Protein AF-A0A3S0GBV1-F1 (afdb_monomer_lite)

Foldseek 3Di:
DLQVVLVHDDDDDDDDDPPDPQNVCLVVLHQGDDDDPQVVNPPQPVVCPPHPPPDPVSDDPVVVVSVVVSVVSVVVCVVPDDPVVNVVSSVPRRD

Sequence (95 aa):
GVAEANGHALRTVRPLMMNSDHGNFAMAGIPAFRLVAGYDDPAANLRFVLTEADTRDKVARAELREAALLAAAVVEAAAQAPDEAVQSWRASRIA

Structure (mmCIF, N/CA/C/O backbone):
data_AF-A0A3S0GBV1-F1
#
_entry.id   AF-A0A3S0GBV1-F1
#
loop_
_atom_site.group_PDB
_atom_site.id
_atom_site.type_symbol
_atom_site.label_atom_id
_atom_site.label_alt_id
_atom_site.label_comp_id
_atom_site.label_asym_id
_atom_site.label_entity_id
_atom_site.label_seq_id
_atom_site.pdbx_PDB_ins_code
_atom_site.Cartn_x
_atom_site.Cartn_y
_atom_site.Cartn_z
_atom_site.occupancy
_atom_site.B_iso_or_equiv
_atom_site.auth_seq_id
_atom_site.auth_comp_id
_atom_site.auth_asym_id
_atom_site.auth_atom_id
_atom_site.pdbx_PDB_model_num
ATOM 1 N N . GLY A 1 1 ? -7.191 -10.944 9.356 1.00 87.81 1 GLY A N 1
ATOM 2 C CA . GLY A 1 1 ? -7.358 -9.480 9.350 1.00 87.81 1 GLY A CA 1
ATOM 3 C C . GLY A 1 1 ? -8.044 -9.058 8.066 1.00 87.81 1 GLY A C 1
ATOM 4 O O . GLY A 1 1 ? -8.518 -9.915 7.327 1.00 87.81 1 GLY A O 1
ATOM 5 N N . VAL A 1 2 ? -8.154 -7.750 7.818 1.00 94.62 2 VAL A N 1
ATOM 6 C CA . VAL A 1 2 ? -8.869 -7.225 6.63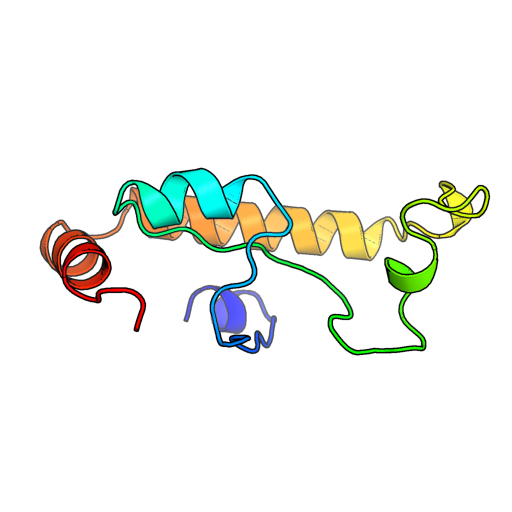8 1.00 94.62 2 VAL A CA 1
ATOM 7 C C . VAL A 1 2 ? -8.258 -7.749 5.339 1.00 94.62 2 VAL A C 1
ATOM 9 O O . VAL A 1 2 ? -8.989 -8.128 4.432 1.00 94.62 2 VAL A O 1
ATOM 12 N N . ALA A 1 3 ? -6.930 -7.840 5.265 1.00 94.94 3 ALA A N 1
ATOM 13 C CA . ALA A 1 3 ? -6.246 -8.335 4.078 1.00 94.94 3 ALA A CA 1
ATOM 14 C C . ALA A 1 3 ? -6.570 -9.804 3.773 1.00 94.94 3 ALA A C 1
ATOM 16 O O . ALA A 1 3 ? -6.963 -10.112 2.652 1.00 94.94 3 ALA A O 1
ATOM 17 N N . GLU A 1 4 ? -6.491 -10.694 4.767 1.00 96.19 4 GLU A N 1
ATOM 18 C CA . GLU A 1 4 ? -6.760 -12.122 4.569 1.00 96.19 4 GLU A CA 1
ATOM 19 C C . GLU A 1 4 ? -8.223 -12.376 4.189 1.00 96.19 4 GLU A C 1
ATOM 21 O O . GLU A 1 4 ? -8.500 -13.220 3.341 1.00 96.19 4 GLU A O 1
ATOM 26 N N . ALA A 1 5 ? -9.157 -11.601 4.755 1.00 96.62 5 ALA A N 1
ATOM 27 C CA . ALA A 1 5 ? -10.571 -11.651 4.378 1.00 96.62 5 ALA A CA 1
ATOM 28 C C . ALA A 1 5 ? -10.819 -11.212 2.922 1.00 96.62 5 ALA A C 1
ATOM 30 O O . ALA A 1 5 ? -11.815 -11.607 2.325 1.00 96.62 5 ALA A O 1
ATOM 31 N N . ASN A 1 6 ? -9.898 -10.433 2.348 1.00 96.00 6 ASN A N 1
ATOM 32 C CA . ASN A 1 6 ? -9.906 -10.002 0.952 1.00 96.00 6 ASN A CA 1
ATOM 33 C C . ASN A 1 6 ? -8.908 -10.802 0.090 1.00 96.00 6 ASN A C 1
ATOM 35 O O . ASN A 1 6 ? -8.525 -10.352 -0.982 1.00 96.00 6 ASN A O 1
ATOM 39 N N . GLY A 1 7 ? -8.463 -11.982 0.542 1.00 95.62 7 GLY A N 1
ATOM 40 C CA . GLY A 1 7 ? -7.621 -12.883 -0.254 1.00 95.62 7 GLY A CA 1
ATOM 41 C C . GLY A 1 7 ? -6.155 -12.460 -0.388 1.00 95.62 7 GLY A C 1
ATOM 42 O O . GLY A 1 7 ? -5.430 -13.022 -1.207 1.00 95.62 7 GLY A O 1
ATOM 43 N N . HIS A 1 8 ? -5.695 -11.503 0.420 1.00 95.12 8 HIS A N 1
ATOM 44 C CA . HIS A 1 8 ? -4.324 -11.006 0.383 1.00 95.12 8 HIS A CA 1
ATOM 45 C C . HIS A 1 8 ? -3.527 -11.427 1.618 1.00 95.12 8 HIS A C 1
ATOM 47 O O . HIS A 1 8 ? -3.938 -11.204 2.756 1.00 95.12 8 HIS A O 1
ATOM 53 N N . ALA A 1 9 ? -2.331 -11.967 1.389 1.00 93.06 9 ALA A N 1
ATOM 54 C CA . ALA A 1 9 ? -1.327 -12.148 2.430 1.00 93.06 9 ALA A CA 1
ATOM 55 C C . ALA A 1 9 ? -0.413 -10.915 2.472 1.00 93.06 9 ALA A C 1
ATOM 57 O O . ALA A 1 9 ? 0.251 -10.600 1.484 1.00 93.06 9 ALA A O 1
ATOM 58 N N . LEU A 1 10 ? -0.370 -10.221 3.611 1.00 92.75 10 LEU A N 1
ATOM 59 C CA . LEU A 1 10 ? 0.521 -9.079 3.821 1.00 92.75 10 LEU A CA 1
ATOM 60 C C . LEU A 1 10 ? 1.639 -9.432 4.801 1.00 92.75 10 LEU A C 1
ATOM 62 O O . LEU A 1 10 ? 1.421 -10.100 5.810 1.00 92.75 10 LEU A O 1
ATOM 66 N N . ARG A 1 11 ? 2.840 -8.922 4.520 1.00 93.06 11 ARG A N 1
ATOM 67 C CA . ARG A 1 11 ? 3.986 -8.957 5.431 1.00 93.06 11 ARG A CA 1
ATOM 68 C C . ARG A 1 11 ? 4.244 -7.554 5.963 1.00 93.06 11 ARG A C 1
ATOM 70 O O . ARG A 1 11 ? 4.370 -6.611 5.187 1.00 93.06 11 ARG A O 1
ATOM 77 N N . THR A 1 12 ? 4.407 -7.432 7.275 1.00 91.38 12 THR A N 1
ATOM 78 C CA . THR A 1 12 ? 4.877 -6.189 7.893 1.00 91.38 12 THR A CA 1
ATOM 79 C C . THR A 1 12 ? 6.391 -6.076 7.747 1.00 91.38 12 THR A C 1
ATOM 81 O O . THR A 1 12 ? 7.125 -6.976 8.154 1.00 91.38 12 THR A O 1
ATOM 84 N N . VAL A 1 13 ? 6.860 -4.958 7.197 1.00 91.88 13 VAL A N 1
ATOM 85 C CA . VAL A 1 13 ? 8.287 -4.630 7.090 1.00 91.88 13 VAL A CA 1
ATOM 86 C C . VAL A 1 13 ? 8.672 -3.688 8.231 1.00 91.88 13 VAL A C 1
ATOM 88 O O . VAL A 1 13 ? 7.947 -2.736 8.519 1.00 91.88 13 VAL A O 1
ATOM 91 N N . ARG A 1 14 ? 9.793 -3.981 8.899 1.00 89.56 14 ARG A N 1
ATOM 92 C CA . ARG A 1 14 ? 10.375 -3.178 9.986 1.00 89.56 14 ARG A CA 1
ATOM 93 C C . ARG A 1 14 ? 11.899 -3.052 9.801 1.00 89.56 14 ARG A C 1
ATOM 95 O O . ARG A 1 14 ? 12.481 -3.984 9.243 1.00 89.56 14 ARG A O 1
ATOM 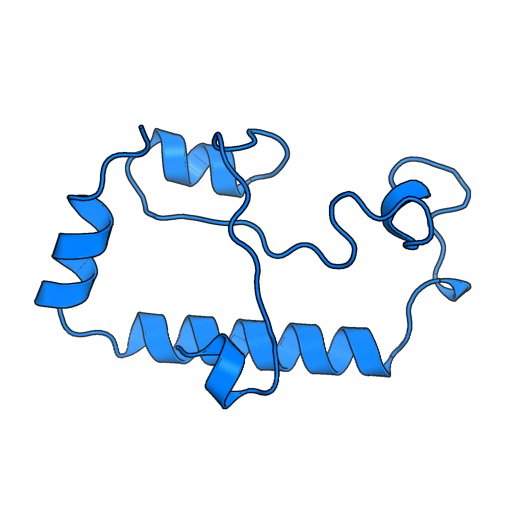102 N N . PRO A 1 15 ? 12.549 -1.975 10.294 1.00 89.69 15 PRO A N 1
ATOM 103 C CA . PRO A 1 15 ? 11.956 -0.813 10.976 1.00 89.69 15 PRO A CA 1
ATOM 104 C C . PRO A 1 15 ? 11.094 0.046 10.033 1.00 89.69 15 PRO A C 1
ATOM 106 O O . PRO A 1 15 ? 10.994 -0.249 8.842 1.00 89.69 15 PRO A O 1
ATOM 109 N N . LEU A 1 16 ? 10.424 1.076 10.565 1.00 87.56 16 LEU A N 1
ATOM 110 C CA . LEU A 1 16 ? 9.645 2.013 9.747 1.00 87.56 16 LEU A CA 1
ATOM 111 C C . LEU A 1 16 ? 10.532 2.640 8.659 1.00 87.56 16 LEU A C 1
ATOM 113 O O . LEU A 1 16 ? 11.564 3.240 8.956 1.00 87.56 16 LEU A O 1
ATOM 117 N N . MET A 1 17 ? 10.093 2.547 7.404 1.00 91.31 17 MET A N 1
ATOM 118 C CA . MET A 1 17 ? 10.812 3.097 6.256 1.00 91.31 17 MET A CA 1
ATOM 119 C C . MET A 1 17 ? 10.273 4.483 5.896 1.00 91.31 17 MET A C 1
ATOM 121 O O . MET A 1 17 ? 9.141 4.628 5.448 1.00 91.31 17 MET A O 1
ATOM 125 N N . MET A 1 18 ? 11.107 5.514 6.021 1.00 92.81 18 MET A N 1
ATOM 126 C CA . MET A 1 18 ? 10.738 6.914 5.760 1.00 92.81 18 MET A CA 1
ATOM 127 C C . MET A 1 18 ? 10.864 7.290 4.273 1.00 92.81 18 MET A C 1
ATOM 129 O O . MET A 1 18 ? 11.537 8.251 3.917 1.00 92.81 18 MET A O 1
ATOM 133 N N . ASN A 1 19 ? 10.258 6.497 3.386 1.00 90.81 19 ASN A N 1
ATOM 134 C CA . ASN A 1 19 ? 10.441 6.594 1.928 1.00 90.81 19 ASN A CA 1
ATOM 135 C C . ASN A 1 19 ? 9.147 6.888 1.143 1.00 90.81 19 ASN A C 1
ATOM 137 O O . ASN A 1 19 ? 9.052 6.577 -0.044 1.00 90.81 19 ASN A O 1
ATOM 141 N N . SER A 1 20 ? 8.127 7.421 1.818 1.00 94.69 20 SER A N 1
ATOM 142 C CA . SER A 1 20 ? 6.854 7.876 1.244 1.00 94.69 20 SER A CA 1
ATOM 143 C C . SER A 1 20 ? 6.088 8.692 2.298 1.00 94.69 20 SER A C 1
ATOM 145 O O . SER A 1 20 ? 6.457 8.675 3.473 1.00 94.69 20 SER A O 1
ATOM 147 N N . ASP A 1 21 ? 4.993 9.343 1.914 1.00 96.12 21 ASP A N 1
ATOM 148 C CA . ASP A 1 21 ? 4.253 10.308 2.740 1.00 96.12 21 ASP A CA 1
ATOM 149 C C . ASP A 1 21 ? 3.758 9.758 4.082 1.00 96.12 21 ASP A C 1
ATOM 151 O O . ASP A 1 21 ? 3.675 10.507 5.056 1.00 96.12 21 ASP A O 1
ATOM 155 N N . HIS A 1 22 ? 3.494 8.448 4.175 1.00 95.38 22 HIS A N 1
ATOM 156 C CA . HIS A 1 22 ? 3.116 7.782 5.431 1.00 95.38 22 HIS A CA 1
ATOM 157 C C . HIS A 1 22 ? 4.091 8.061 6.588 1.00 95.38 22 HIS A C 1
ATOM 159 O O . HIS A 1 22 ? 3.673 8.096 7.745 1.00 95.38 22 HIS A O 1
ATOM 165 N N . GLY A 1 23 ? 5.369 8.307 6.284 1.00 93.94 23 GLY A N 1
ATOM 166 C CA . GLY A 1 23 ? 6.377 8.639 7.281 1.00 93.94 23 GLY A CA 1
ATOM 167 C C . GLY A 1 23 ? 6.053 9.923 8.049 1.00 93.94 23 GLY A C 1
ATOM 168 O O . GLY A 1 23 ? 6.210 9.963 9.267 1.00 93.94 23 GLY A O 1
ATOM 169 N N . ASN A 1 24 ? 5.525 10.948 7.373 1.00 94.31 24 ASN A N 1
ATOM 170 C CA . ASN A 1 24 ? 5.165 12.217 8.015 1.00 94.31 24 ASN A CA 1
ATOM 171 C C . ASN A 1 24 ? 4.049 12.024 9.054 1.00 94.31 24 ASN A C 1
ATOM 173 O O . ASN A 1 24 ? 4.104 12.588 10.146 1.00 94.31 24 ASN A O 1
ATOM 177 N N . PHE A 1 25 ? 3.063 11.179 8.740 1.00 93.19 25 PHE A N 1
ATOM 178 C CA . PHE A 1 25 ? 1.982 10.826 9.663 1.00 93.19 25 PHE A CA 1
ATOM 179 C C . PHE A 1 25 ? 2.508 10.024 10.855 1.00 93.19 25 PHE A C 1
ATOM 181 O O . PHE A 1 25 ? 2.219 10.361 12.003 1.00 93.19 25 PHE A O 1
ATOM 188 N N . ALA A 1 26 ? 3.338 9.017 10.583 1.00 90.69 26 ALA A N 1
ATOM 189 C CA . ALA A 1 26 ? 3.963 8.193 11.607 1.00 90.69 26 ALA A CA 1
ATOM 190 C C . ALA A 1 26 ? 4.787 9.032 12.602 1.00 90.69 26 ALA A C 1
ATOM 192 O O . ALA A 1 26 ? 4.633 8.880 13.814 1.00 90.69 26 ALA A O 1
ATOM 193 N N . MET A 1 27 ? 5.591 9.980 12.107 1.00 89.44 27 MET A N 1
ATOM 194 C CA . MET A 1 27 ? 6.346 10.927 12.938 1.00 89.44 27 MET A CA 1
ATOM 195 C C . MET A 1 27 ? 5.451 11.818 13.808 1.00 89.44 27 MET A C 1
ATOM 197 O O . MET A 1 27 ? 5.826 12.157 14.928 1.00 89.44 27 MET A O 1
ATOM 201 N N . ALA A 1 28 ? 4.265 12.181 13.319 1.00 90.69 28 ALA A N 1
ATOM 202 C CA . ALA A 1 28 ? 3.280 12.961 14.065 1.00 90.69 28 ALA A CA 1
ATOM 203 C C . ALA A 1 28 ? 2.477 12.124 15.086 1.00 90.69 28 ALA A C 1
ATOM 205 O O . ALA A 1 28 ? 1.533 12.632 15.692 1.00 90.69 28 ALA A O 1
ATOM 206 N N . GLY A 1 29 ? 2.812 10.842 15.278 1.00 87.00 29 GLY A N 1
ATOM 207 C CA . GLY A 1 29 ? 2.084 9.939 16.173 1.00 87.00 29 GLY A CA 1
ATOM 208 C C . GLY A 1 29 ? 0.738 9.469 15.612 1.00 87.00 29 GLY A C 1
ATOM 209 O O . GLY A 1 29 ? -0.126 9.013 16.364 1.00 87.00 29 GLY A O 1
ATOM 210 N N . ILE A 1 30 ? 0.535 9.589 14.298 1.00 89.81 30 ILE A N 1
ATOM 211 C CA . ILE A 1 30 ? -0.640 9.070 13.599 1.00 89.81 30 ILE A CA 1
ATOM 212 C C . ILE A 1 30 ? -0.272 7.690 13.032 1.00 89.81 30 ILE A C 1
ATOM 214 O O . ILE A 1 30 ? 0.660 7.607 12.229 1.00 89.81 30 ILE A O 1
ATOM 218 N N . PRO A 1 31 ? -0.979 6.604 13.407 1.00 90.31 31 PRO A N 1
ATOM 219 C CA . PRO A 1 31 ? -0.737 5.285 12.832 1.00 90.31 31 PRO A CA 1
ATOM 220 C C . PRO A 1 31 ? -0.881 5.321 11.309 1.00 90.31 31 PRO A C 1
ATOM 222 O O . PRO A 1 31 ? -1.941 5.660 10.784 1.00 90.31 31 PRO A O 1
ATOM 225 N N . ALA A 1 32 ? 0.196 4.987 10.605 1.00 91.94 32 ALA A N 1
ATOM 226 C CA . ALA A 1 32 ? 0.253 5.031 9.153 1.00 91.94 32 ALA A CA 1
ATOM 227 C C . ALA A 1 32 ? 1.179 3.936 8.621 1.00 91.94 32 ALA A C 1
ATOM 229 O O . ALA A 1 32 ? 2.173 3.575 9.250 1.00 91.94 32 ALA A O 1
ATOM 230 N N . PHE A 1 33 ? 0.856 3.418 7.442 1.00 92.62 33 PHE A N 1
ATOM 231 C CA . PHE A 1 33 ? 1.661 2.435 6.726 1.00 92.62 33 PHE A CA 1
ATOM 232 C C . PHE A 1 33 ? 1.538 2.669 5.220 1.00 92.62 33 PHE A C 1
ATOM 234 O O . PHE A 1 33 ? 0.610 3.326 4.746 1.00 92.62 33 PHE A O 1
ATOM 241 N N . ARG A 1 34 ? 2.482 2.110 4.463 1.00 94.94 34 ARG A N 1
ATOM 242 C CA . ARG A 1 34 ? 2.469 2.092 3.001 1.00 94.94 34 ARG A CA 1
ATOM 243 C C . ARG A 1 34 ? 2.230 0.665 2.520 1.00 94.94 34 ARG A C 1
ATOM 245 O O . ARG A 1 34 ? 2.938 -0.246 2.939 1.00 94.94 34 ARG A O 1
ATOM 252 N N . LEU A 1 35 ? 1.275 0.478 1.611 1.00 94.75 35 LEU A N 1
ATOM 253 C CA . LEU A 1 35 ? 1.123 -0.777 0.872 1.00 94.75 35 LEU A CA 1
ATOM 254 C C . LEU A 1 35 ? 2.044 -0.757 -0.350 1.00 94.75 35 LEU A C 1
ATOM 256 O O . LEU A 1 35 ? 2.043 0.206 -1.117 1.00 94.75 35 LEU A O 1
ATOM 260 N N . VAL A 1 36 ? 2.846 -1.809 -0.517 1.00 93.88 36 VAL A N 1
ATOM 261 C CA . VAL A 1 36 ? 3.791 -1.952 -1.632 1.00 93.88 36 VAL A CA 1
ATOM 262 C C . VAL A 1 36 ? 3.735 -3.382 -2.153 1.00 93.88 36 VAL A C 1
ATOM 264 O O . VAL A 1 36 ? 4.000 -4.323 -1.407 1.00 93.88 36 VAL A O 1
ATOM 267 N N . ALA A 1 37 ? 3.414 -3.543 -3.436 1.00 92.62 37 ALA A N 1
ATOM 268 C CA . ALA A 1 37 ? 3.509 -4.829 -4.115 1.00 92.62 37 ALA A CA 1
ATOM 269 C C . ALA A 1 37 ? 4.972 -5.127 -4.484 1.00 92.62 37 ALA A C 1
ATOM 271 O O . ALA A 1 37 ? 5.675 -4.252 -4.990 1.00 92.62 37 ALA A O 1
ATOM 272 N N . GLY A 1 38 ? 5.426 -6.358 -4.226 1.00 91.94 38 GLY A N 1
ATOM 273 C CA . GLY A 1 38 ? 6.771 -6.808 -4.602 1.00 91.94 38 GLY A CA 1
ATOM 274 C C . GLY A 1 38 ? 7.915 -6.216 -3.769 1.00 91.94 38 GLY A C 1
ATOM 275 O O . GLY A 1 38 ? 9.031 -6.093 -4.263 1.00 91.94 38 GLY A O 1
ATOM 276 N N . TYR A 1 39 ? 7.660 -5.813 -2.520 1.00 92.25 39 TYR A N 1
ATOM 277 C CA . TYR A 1 39 ? 8.721 -5.323 -1.634 1.00 92.25 39 TYR A CA 1
ATOM 278 C C . TYR A 1 39 ? 9.789 -6.410 -1.391 1.00 92.25 39 TYR A C 1
ATOM 280 O O . TYR A 1 39 ? 9.445 -7.526 -0.998 1.00 92.25 39 TYR A O 1
ATOM 288 N N . ASP A 1 40 ? 11.066 -6.059 -1.578 1.00 91.31 40 ASP A N 1
ATOM 289 C CA . ASP A 1 40 ? 12.249 -6.947 -1.605 1.00 91.31 40 ASP A CA 1
ATOM 290 C C . ASP A 1 40 ? 12.281 -7.993 -2.737 1.00 91.31 40 ASP A C 1
ATOM 292 O O . ASP A 1 40 ? 13.202 -8.807 -2.781 1.00 91.31 40 ASP A O 1
ATOM 296 N N . ASP A 1 41 ? 11.326 -7.985 -3.670 1.00 94.25 41 ASP A N 1
ATOM 297 C CA . ASP A 1 41 ? 11.351 -8.893 -4.817 1.00 94.25 41 ASP A CA 1
ATOM 298 C C . ASP A 1 41 ? 12.126 -8.256 -5.990 1.00 94.25 41 ASP A C 1
ATOM 300 O O . ASP A 1 41 ? 11.633 -7.306 -6.611 1.00 94.25 41 ASP A O 1
ATOM 304 N N . PRO A 1 42 ? 13.319 -8.768 -6.354 1.00 94.81 42 PRO A N 1
ATOM 305 C CA . PRO A 1 42 ? 14.087 -8.230 -7.476 1.00 94.81 42 PRO A CA 1
ATOM 306 C C . PRO A 1 42 ? 13.386 -8.436 -8.828 1.00 94.81 42 PRO A C 1
ATOM 308 O O . PRO A 1 42 ? 13.679 -7.723 -9.791 1.00 94.81 42 PRO A O 1
ATOM 311 N N . ALA A 1 43 ? 12.456 -9.391 -8.923 1.00 95.44 43 ALA A N 1
ATOM 312 C CA . ALA A 1 43 ? 11.679 -9.655 -10.125 1.00 95.44 43 ALA A CA 1
ATOM 313 C C . ALA A 1 43 ? 10.433 -8.760 -10.247 1.00 95.44 43 ALA A C 1
ATOM 315 O O . ALA A 1 43 ? 9.876 -8.660 -11.346 1.00 95.44 43 ALA A O 1
ATOM 316 N N . ALA A 1 44 ? 10.044 -8.032 -9.197 1.00 95.25 44 ALA A N 1
ATOM 317 C CA . ALA A 1 44 ? 8.899 -7.132 -9.241 1.00 95.25 44 ALA A CA 1
ATOM 318 C C . ALA A 1 44 ? 9.160 -5.887 -10.100 1.00 95.25 44 ALA A C 1
ATOM 320 O O . ALA A 1 44 ? 10.275 -5.359 -10.164 1.00 95.25 44 ALA A O 1
ATOM 321 N N . ASN A 1 45 ? 8.095 -5.356 -10.709 1.00 95.62 45 ASN A N 1
ATOM 322 C CA . ASN A 1 45 ? 8.159 -4.125 -11.506 1.00 95.62 45 ASN A CA 1
ATOM 323 C C . ASN A 1 45 ? 8.555 -2.889 -10.681 1.00 95.62 45 ASN A C 1
ATOM 325 O O . ASN A 1 45 ? 8.985 -1.891 -11.255 1.00 95.62 45 ASN A O 1
ATOM 329 N N . LEU A 1 46 ? 8.504 -2.976 -9.345 1.00 93.12 46 LEU A N 1
ATOM 330 C CA . LEU A 1 46 ? 8.978 -1.938 -8.429 1.00 93.12 46 LEU A CA 1
ATOM 331 C C . LEU A 1 46 ? 10.432 -1.513 -8.707 1.00 93.12 46 LEU A C 1
ATOM 333 O O . LEU A 1 46 ? 10.766 -0.352 -8.491 1.00 93.12 46 LEU A O 1
ATOM 337 N N . ARG A 1 47 ? 11.283 -2.402 -9.246 1.00 95.25 47 ARG A N 1
ATOM 338 C CA . ARG A 1 47 ? 12.677 -2.075 -9.612 1.00 95.25 47 ARG A CA 1
ATOM 339 C C . ARG A 1 47 ? 12.814 -0.970 -10.666 1.00 95.25 47 ARG A C 1
ATOM 341 O O . ARG A 1 47 ? 13.899 -0.424 -10.824 1.00 95.25 47 ARG A O 1
ATOM 348 N N . PHE A 1 48 ? 11.753 -0.699 -11.428 1.00 96.25 48 PHE A N 1
ATOM 349 C CA . PHE A 1 48 ? 11.760 0.308 -12.489 1.00 96.25 48 PHE A CA 1
ATOM 350 C C . PHE A 1 48 ? 11.364 1.700 -11.997 1.00 96.25 48 PHE A C 1
ATOM 352 O O . PHE A 1 48 ? 11.526 2.659 -12.748 1.00 96.25 48 PHE A O 1
ATOM 359 N N . VAL A 1 49 ? 10.874 1.834 -10.763 1.00 94.31 49 VAL A N 1
ATOM 360 C CA . VAL A 1 49 ? 10.517 3.133 -10.180 1.00 94.31 49 VAL A CA 1
ATOM 361 C C . VAL A 1 49 ? 11.717 4.084 -10.229 1.00 94.31 49 VAL A C 1
ATOM 363 O O . VAL A 1 49 ? 12.835 3.693 -9.899 1.00 94.31 49 VAL A O 1
ATOM 366 N N . LEU A 1 50 ? 11.476 5.337 -10.637 1.00 95.06 50 LEU A N 1
ATOM 367 C CA . LEU A 1 50 ? 12.502 6.372 -10.879 1.00 95.06 50 LEU A CA 1
ATOM 368 C C . LEU A 1 50 ? 13.471 6.067 -12.035 1.00 95.06 50 LEU A C 1
ATOM 370 O O . LEU A 1 50 ? 14.561 6.635 -12.102 1.00 95.06 50 LEU A O 1
ATOM 374 N N . THR A 1 51 ? 13.072 5.209 -12.969 1.00 97.88 51 THR A N 1
ATOM 375 C CA . THR A 1 51 ? 13.777 5.002 -14.240 1.00 97.88 51 THR A CA 1
ATOM 376 C C . THR A 1 51 ? 12.869 5.369 -15.408 1.00 97.88 51 THR A C 1
ATOM 378 O O . THR A 1 51 ? 11.648 5.407 -15.271 1.00 97.88 51 THR A O 1
ATOM 381 N N . GLU A 1 52 ? 13.442 5.572 -16.594 1.00 98.25 52 GLU A N 1
ATOM 382 C CA . GLU A 1 52 ? 12.665 5.765 -17.830 1.00 98.25 52 GLU A CA 1
ATOM 383 C C . GLU A 1 52 ? 11.774 4.559 -18.165 1.00 98.25 52 GLU A C 1
ATOM 385 O O . GLU A 1 52 ? 10.800 4.680 -18.904 1.00 98.25 52 GLU A O 1
ATOM 390 N N . ALA A 1 53 ? 12.094 3.387 -17.609 1.00 98.00 53 ALA A N 1
ATOM 391 C CA . ALA A 1 53 ? 11.303 2.187 -17.785 1.00 98.00 53 ALA A CA 1
ATOM 392 C C . ALA A 1 53 ? 10.025 2.186 -16.929 1.00 98.00 53 ALA A C 1
ATOM 394 O O . ALA A 1 53 ? 9.217 1.282 -17.119 1.00 98.00 53 ALA A O 1
ATOM 395 N N . ASP A 1 54 ? 9.782 3.156 -16.040 1.00 97.50 54 ASP A N 1
ATOM 396 C CA . ASP A 1 54 ? 8.523 3.267 -15.287 1.00 97.50 54 ASP A CA 1
ATOM 397 C C . ASP A 1 54 ? 7.367 3.702 -16.206 1.00 97.50 54 ASP A C 1
ATOM 399 O O . ASP A 1 54 ? 7.085 4.880 -16.425 1.00 97.50 54 ASP A O 1
ATOM 403 N N . THR A 1 55 ? 6.745 2.716 -16.846 1.00 97.50 55 THR A N 1
ATOM 404 C CA . THR A 1 55 ? 5.865 2.898 -18.005 1.00 97.50 55 THR A CA 1
ATOM 405 C C . 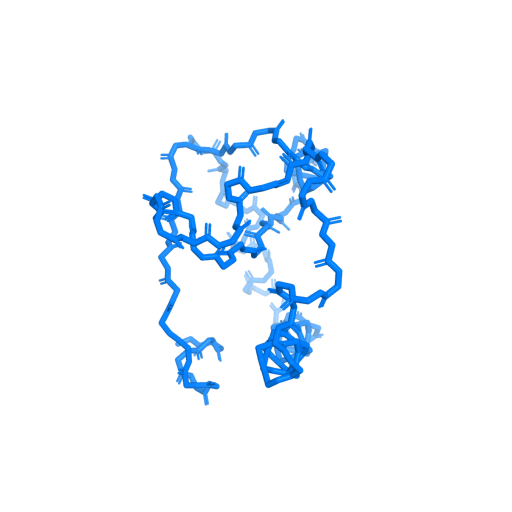THR A 1 55 ? 4.637 1.999 -17.902 1.00 97.50 55 THR A C 1
ATOM 407 O O . THR A 1 55 ? 4.622 0.975 -17.216 1.00 97.50 55 THR A O 1
ATOM 410 N N . ARG A 1 56 ? 3.552 2.403 -18.576 1.00 96.44 56 ARG A N 1
ATOM 411 C CA . ARG A 1 56 ? 2.210 1.813 -18.403 1.00 96.44 56 ARG A CA 1
ATOM 412 C C . ARG A 1 56 ? 2.118 0.336 -18.791 1.00 96.44 56 ARG A C 1
ATOM 414 O O . ARG A 1 56 ? 1.221 -0.343 -18.306 1.00 96.44 56 ARG A O 1
ATOM 421 N N . ASP A 1 57 ? 3.007 -0.159 -19.645 1.00 96.56 57 ASP A N 1
ATOM 422 C CA . ASP A 1 57 ? 3.076 -1.570 -20.045 1.00 96.56 57 ASP A CA 1
ATOM 423 C C . ASP A 1 57 ? 3.430 -2.512 -18.882 1.00 96.56 57 ASP A C 1
ATOM 425 O O . ASP A 1 57 ? 3.138 -3.701 -18.955 1.00 96.56 57 ASP A O 1
ATOM 429 N N . LYS A 1 58 ? 3.988 -1.985 -17.786 1.00 95.31 58 LYS A N 1
ATOM 430 C CA . LYS A 1 58 ? 4.315 -2.745 -16.566 1.00 95.31 58 LYS A CA 1
ATOM 431 C C . LYS A 1 58 ? 3.182 -2.766 -15.542 1.00 95.31 58 LYS A C 1
ATOM 433 O O . LYS A 1 58 ? 3.329 -3.352 -14.472 1.00 95.31 58 LYS A O 1
ATOM 438 N N . VAL A 1 59 ? 2.057 -2.124 -15.850 1.00 94.75 59 VAL A N 1
ATOM 439 C CA . VAL A 1 59 ? 0.915 -2.011 -14.945 1.00 94.75 59 VAL A CA 1
ATOM 440 C C . VAL A 1 59 ? -0.179 -2.984 -15.372 1.00 94.75 59 VAL A C 1
ATOM 442 O O . VAL A 1 59 ? -0.887 -2.761 -16.358 1.00 9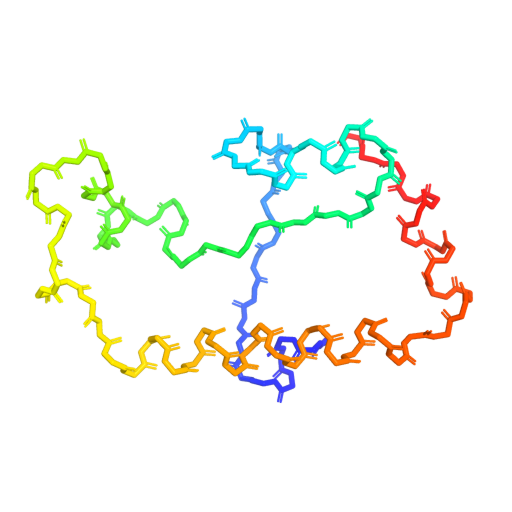4.75 59 VAL A O 1
ATOM 445 N N . ALA A 1 60 ? -0.363 -4.057 -14.604 1.00 94.50 60 ALA A N 1
ATOM 446 C CA . ALA A 1 60 ? -1.450 -4.995 -14.838 1.00 94.50 60 ALA A CA 1
ATOM 447 C C . ALA A 1 60 ? -2.780 -4.428 -14.314 1.00 94.50 60 ALA A C 1
ATOM 449 O O . ALA A 1 60 ? -2.920 -4.070 -13.145 1.00 94.50 60 ALA A O 1
ATOM 450 N N . ARG A 1 61 ? -3.809 -4.386 -15.172 1.00 96.38 61 ARG A N 1
ATOM 451 C CA . ARG A 1 61 ? -5.148 -3.896 -14.782 1.00 96.38 61 ARG A CA 1
ATOM 452 C C . ARG A 1 61 ? -5.771 -4.701 -13.641 1.00 96.38 61 ARG A C 1
ATOM 454 O O . ARG A 1 61 ? -6.486 -4.125 -12.829 1.00 96.38 61 ARG A O 1
ATOM 461 N N . ALA A 1 62 ? -5.517 -6.009 -13.603 1.00 96.12 62 ALA A N 1
ATOM 462 C CA . ALA A 1 62 ? -5.992 -6.872 -12.528 1.00 96.12 62 ALA A CA 1
ATOM 463 C C . ALA A 1 62 ? -5.345 -6.485 -11.189 1.00 96.12 62 ALA A C 1
ATOM 465 O O . ALA A 1 62 ? -6.061 -6.238 -10.229 1.00 96.12 62 ALA A O 1
ATOM 466 N N . GLU A 1 63 ? -4.022 -6.308 -11.145 1.00 94.75 63 GLU A N 1
ATOM 467 C CA . GLU A 1 63 ? -3.319 -5.885 -9.924 1.00 94.75 63 GLU A CA 1
ATOM 468 C C . GLU A 1 63 ? -3.783 -4.509 -9.435 1.00 94.75 63 GLU A C 1
ATOM 470 O O . GLU A 1 63 ? -3.996 -4.331 -8.239 1.00 94.75 63 GLU A O 1
ATOM 475 N N . LEU A 1 64 ? -4.017 -3.553 -10.345 1.00 95.62 64 LEU A N 1
ATOM 476 C CA . LEU A 1 64 ? -4.597 -2.254 -9.981 1.00 95.62 64 LEU A CA 1
ATOM 477 C C . LEU A 1 64 ? -5.975 -2.392 -9.326 1.00 95.62 64 LEU A C 1
ATOM 479 O O . LEU A 1 64 ? -6.264 -1.697 -8.353 1.00 95.62 64 LEU A O 1
ATOM 483 N N . ARG A 1 65 ? -6.832 -3.262 -9.871 1.00 97.44 65 ARG A N 1
ATOM 484 C CA . ARG A 1 65 ? -8.166 -3.522 -9.322 1.00 97.44 65 ARG A CA 1
ATOM 485 C C . ARG A 1 65 ? -8.062 -4.115 -7.921 1.00 97.44 65 ARG A C 1
ATOM 487 O O . ARG A 1 65 ? -8.695 -3.588 -7.013 1.00 97.44 65 ARG A O 1
ATOM 494 N N . GLU A 1 66 ? -7.260 -5.159 -7.746 1.00 96.69 66 GLU A N 1
ATOM 495 C CA . GLU A 1 66 ? -7.107 -5.819 -6.447 1.00 96.69 66 GLU A CA 1
ATOM 496 C C . GLU A 1 66 ? -6.488 -4.877 -5.405 1.00 96.69 66 GLU A C 1
ATOM 498 O O . GLU A 1 66 ? -6.987 -4.773 -4.288 1.00 96.69 66 GLU A O 1
ATOM 503 N N . ALA A 1 67 ? -5.478 -4.088 -5.784 1.00 95.94 67 ALA A N 1
ATOM 504 C CA . ALA A 1 67 ? -4.895 -3.078 -4.903 1.00 95.94 67 ALA A CA 1
ATOM 505 C C . ALA A 1 67 ? -5.925 -2.023 -4.463 1.00 95.94 67 ALA A C 1
ATOM 507 O O . ALA A 1 67 ? -5.956 -1.643 -3.292 1.00 95.94 67 ALA A O 1
ATOM 508 N N . ALA A 1 68 ? -6.785 -1.566 -5.380 1.00 97.62 68 ALA A N 1
ATOM 509 C CA . ALA A 1 68 ? -7.844 -0.613 -5.063 1.00 97.62 68 ALA A 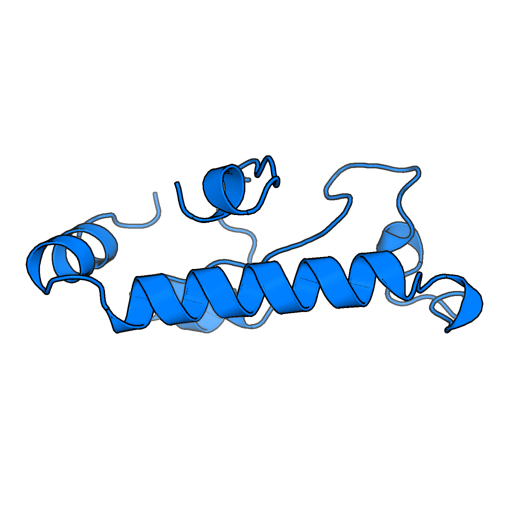CA 1
ATOM 510 C C . ALA A 1 68 ? -8.906 -1.216 -4.129 1.00 97.62 68 ALA A C 1
ATOM 512 O O . ALA A 1 68 ? -9.321 -0.556 -3.177 1.00 97.62 68 ALA A O 1
ATOM 513 N N . LEU A 1 69 ? -9.318 -2.465 -4.369 1.00 97.94 69 LEU A N 1
ATOM 514 C CA . LEU A 1 69 ? -10.274 -3.178 -3.518 1.00 97.94 69 LEU A CA 1
ATOM 515 C C . LEU A 1 69 ? -9.721 -3.390 -2.108 1.00 97.94 69 LEU A C 1
ATOM 517 O O . LEU A 1 69 ? -10.395 -3.063 -1.133 1.00 97.94 69 LEU A O 1
ATOM 521 N N . LEU A 1 70 ? -8.474 -3.853 -1.991 1.00 97.75 70 LEU A N 1
ATOM 522 C CA . LEU A 1 70 ? -7.820 -4.026 -0.698 1.00 97.75 70 LEU A CA 1
ATOM 523 C C . LEU A 1 70 ? -7.698 -2.696 0.054 1.00 97.75 70 LEU A C 1
ATOM 525 O O . LEU A 1 70 ? -8.011 -2.633 1.242 1.00 97.75 70 LEU A O 1
ATOM 529 N N . ALA A 1 71 ? -7.268 -1.625 -0.620 1.00 97.38 71 ALA A N 1
ATOM 530 C CA . ALA A 1 71 ? -7.166 -0.306 -0.003 1.00 97.38 71 ALA A CA 1
ATOM 531 C C . ALA A 1 71 ? -8.532 0.190 0.498 1.00 97.38 71 ALA A C 1
ATOM 533 O O . ALA A 1 71 ? -8.625 0.674 1.626 1.00 97.38 71 ALA A O 1
ATOM 534 N N . ALA A 1 72 ? -9.592 0.019 -0.298 1.00 98.31 72 ALA A N 1
ATOM 535 C CA . ALA A 1 72 ? -10.950 0.379 0.093 1.00 98.31 72 ALA A CA 1
ATOM 536 C C . ALA A 1 72 ? -11.422 -0.413 1.321 1.00 98.31 72 ALA A C 1
ATOM 538 O O . ALA A 1 72 ? -11.900 0.193 2.274 1.00 98.31 72 ALA A O 1
ATOM 539 N N . ALA A 1 73 ? -11.214 -1.733 1.344 1.00 98.12 73 ALA A N 1
ATOM 540 C CA . ALA A 1 73 ? -11.591 -2.577 2.476 1.00 98.12 73 ALA A CA 1
ATOM 541 C C . ALA A 1 73 ? -10.851 -2.187 3.767 1.00 98.12 73 ALA A C 1
ATOM 543 O O . ALA A 1 73 ? -11.435 -2.169 4.849 1.00 98.12 73 ALA A O 1
ATOM 544 N N . VAL A 1 74 ? -9.563 -1.841 3.669 1.00 96.69 74 VAL A N 1
ATOM 545 C CA . VAL A 1 74 ? -8.775 -1.386 4.823 1.00 96.69 74 VAL A CA 1
ATOM 546 C C . VAL A 1 74 ? -9.263 -0.035 5.339 1.00 96.69 74 VAL A C 1
ATOM 548 O O . VAL A 1 74 ? -9.390 0.137 6.551 1.00 96.69 74 VAL A O 1
ATOM 551 N N . VAL A 1 75 ? -9.579 0.904 4.444 1.00 97.25 75 VAL A N 1
ATOM 552 C CA . VAL A 1 75 ? -10.149 2.206 4.821 1.00 97.25 75 VAL A CA 1
ATOM 553 C C . VAL A 1 75 ? -11.529 2.040 5.455 1.00 97.25 75 VAL A C 1
ATOM 555 O O . VAL A 1 75 ? -11.787 2.637 6.495 1.00 97.25 75 VAL A O 1
ATOM 558 N N . GLU A 1 76 ? -12.394 1.210 4.874 1.00 98.19 76 GLU A N 1
ATOM 559 C CA . GLU A 1 76 ? -13.725 0.915 5.408 1.00 98.19 76 GLU A CA 1
ATOM 560 C C . GLU A 1 76 ? -13.636 0.335 6.823 1.00 98.19 76 GLU A C 1
ATOM 562 O O . GLU A 1 76 ? -14.270 0.845 7.747 1.00 98.19 76 GLU A O 1
ATOM 567 N N . ALA A 1 77 ? -12.801 -0.688 7.014 1.00 96.44 77 ALA A N 1
ATOM 568 C CA . ALA A 1 77 ? -12.610 -1.311 8.316 1.00 96.44 77 ALA A CA 1
ATOM 569 C C . ALA A 1 77 ? -12.031 -0.335 9.351 1.00 96.44 77 ALA A C 1
ATOM 571 O O . ALA A 1 77 ? -12.441 -0.357 10.509 1.00 96.44 77 ALA A O 1
ATOM 572 N N . ALA A 1 78 ? -11.103 0.538 8.947 1.00 94.81 78 ALA A N 1
ATOM 573 C CA . ALA A 1 78 ? -10.551 1.565 9.827 1.00 94.81 78 ALA A CA 1
ATOM 574 C C . ALA A 1 78 ? -11.592 2.634 10.198 1.00 94.81 78 ALA A C 1
ATOM 576 O O . ALA A 1 78 ? -11.624 3.074 11.344 1.00 94.81 78 ALA A O 1
ATOM 577 N N . ALA A 1 79 ? -12.460 3.026 9.261 1.00 96.25 79 ALA A N 1
ATOM 578 C CA . ALA A 1 79 ? -13.524 4.002 9.493 1.00 96.25 79 ALA A CA 1
ATOM 579 C C . ALA A 1 79 ? -14.640 3.473 10.410 1.00 96.25 79 ALA A C 1
ATOM 581 O O . ALA A 1 79 ? -15.313 4.262 11.068 1.00 96.25 79 ALA A O 1
ATOM 582 N N . GLN A 1 80 ? -14.832 2.152 10.457 1.00 96.81 80 GLN A N 1
ATOM 583 C CA . GLN A 1 80 ? -15.812 1.482 11.320 1.00 96.81 80 GLN A CA 1
ATOM 584 C C . GLN A 1 80 ? -15.205 0.932 12.622 1.00 96.81 80 GLN A C 1
ATOM 586 O O . GLN A 1 80 ? -15.908 0.301 13.412 1.00 96.81 80 GLN A O 1
ATOM 591 N N . ALA A 1 81 ? -13.904 1.125 12.853 1.00 95.88 81 ALA A N 1
ATOM 592 C CA . ALA A 1 81 ? -13.237 0.579 14.025 1.00 95.88 81 ALA A CA 1
ATOM 593 C C . ALA A 1 81 ? -13.733 1.250 15.320 1.00 95.88 81 ALA A C 1
ATOM 595 O O . ALA A 1 81 ? -13.902 2.470 15.351 1.00 95.88 81 ALA A O 1
ATOM 596 N N . PRO A 1 82 ? -13.929 0.486 16.411 1.00 96.38 82 PRO A N 1
ATOM 597 C CA . PRO A 1 82 ? -14.315 1.060 17.692 1.00 96.38 82 PRO A CA 1
ATOM 598 C C . PRO A 1 82 ? -13.180 1.907 18.277 1.00 96.38 82 PRO A C 1
ATOM 600 O O . PRO A 1 82 ? -11.999 1.605 18.074 1.00 96.38 82 PRO A O 1
ATOM 603 N N . ASP A 1 83 ? -13.534 2.913 19.079 1.00 93.75 83 ASP A N 1
ATOM 604 C CA . ASP A 1 83 ? -12.571 3.832 19.700 1.00 93.75 83 ASP A CA 1
ATOM 605 C C . ASP A 1 83 ? -11.455 3.099 20.452 1.00 93.75 83 ASP A C 1
ATOM 607 O O . ASP A 1 83 ? -10.292 3.475 20.344 1.00 93.75 83 ASP A O 1
ATOM 611 N N . GLU A 1 84 ? -11.776 2.015 21.163 1.00 94.12 84 GLU A N 1
ATOM 612 C CA . GLU A 1 84 ? -10.791 1.197 21.882 1.00 94.12 84 GLU A CA 1
ATOM 613 C C . GLU A 1 84 ? -9.692 0.657 20.952 1.00 94.12 84 GLU A C 1
ATOM 615 O O . GLU A 1 84 ? -8.499 0.772 21.252 1.00 94.12 84 GLU A O 1
ATOM 620 N N . ALA A 1 85 ? -10.076 0.134 19.783 1.00 91.81 85 ALA A N 1
ATOM 621 C CA . ALA A 1 85 ? -9.127 -0.344 18.784 1.00 91.81 85 ALA A CA 1
ATOM 622 C C . ALA A 1 85 ? -8.258 0.810 18.269 1.00 91.81 85 ALA A C 1
ATOM 624 O O . ALA A 1 85 ? -7.032 0.690 18.239 1.00 91.81 85 ALA A O 1
ATOM 625 N N . VAL A 1 86 ? -8.868 1.957 17.957 1.00 90.06 86 VAL A N 1
ATOM 626 C CA . VAL A 1 86 ? -8.150 3.157 17.503 1.00 90.06 86 VAL A CA 1
ATOM 627 C C . VAL A 1 86 ? -7.148 3.645 18.555 1.00 90.06 86 VAL A C 1
ATOM 629 O O . VAL A 1 86 ? -6.012 3.988 18.213 1.00 90.06 86 VAL A O 1
ATOM 632 N N . GLN A 1 87 ? -7.521 3.645 19.838 1.00 90.00 87 GLN A N 1
ATOM 633 C CA . GLN A 1 87 ? -6.616 4.022 20.925 1.00 90.00 87 GLN A CA 1
ATOM 634 C C . GLN A 1 87 ? -5.443 3.043 21.048 1.00 90.00 87 GLN A C 1
ATOM 636 O O . GLN A 1 87 ? -4.300 3.478 21.201 1.00 90.00 87 GLN A O 1
ATOM 641 N N . SER A 1 88 ? -5.686 1.737 20.901 1.00 90.88 88 SER A N 1
ATOM 642 C CA . SER A 1 88 ? -4.617 0.728 20.921 1.00 90.88 88 SER A CA 1
ATOM 643 C C . SER A 1 88 ? -3.576 0.941 19.810 1.00 90.88 88 SER A C 1
ATOM 645 O O . SER A 1 88 ? -2.371 0.787 20.041 1.00 90.88 88 SER A O 1
ATOM 647 N N . TRP A 1 89 ? -4.011 1.377 18.621 1.00 88.19 89 TRP A N 1
ATOM 648 C CA . TRP A 1 89 ? -3.118 1.668 17.497 1.00 88.19 89 TRP A CA 1
ATOM 649 C C . TRP A 1 89 ? -2.228 2.877 17.782 1.00 88.19 89 TRP A C 1
ATOM 651 O O . TRP A 1 89 ? -1.056 2.875 17.423 1.00 88.19 89 TRP A O 1
ATOM 661 N N . ARG A 1 90 ? -2.766 3.892 18.465 1.00 84.06 90 ARG A N 1
ATOM 662 C CA . ARG A 1 90 ? -2.023 5.097 18.872 1.00 84.06 90 ARG A CA 1
ATOM 663 C C . ARG A 1 90 ? -1.063 4.834 20.033 1.00 84.06 90 ARG A C 1
ATOM 665 O O . ARG A 1 90 ? -0.003 5.450 20.098 1.00 84.06 90 ARG A O 1
ATOM 672 N N . ALA A 1 91 ? -1.423 3.929 20.943 1.00 82.50 91 ALA A N 1
ATOM 673 C CA . ALA A 1 91 ? -0.586 3.540 22.077 1.00 82.50 91 ALA A CA 1
ATOM 674 C C . ALA A 1 91 ? 0.614 2.673 21.660 1.00 82.50 91 ALA A C 1
ATOM 676 O O . ALA A 1 91 ? 1.654 2.685 22.323 1.00 82.50 91 ALA A O 1
ATOM 677 N N . SER A 1 92 ? 0.483 1.951 20.545 1.00 68.56 92 SER A N 1
ATOM 678 C CA . SER A 1 92 ? 1.550 1.160 19.935 1.00 68.56 92 SER A CA 1
ATOM 679 C C . SER A 1 92 ? 2.581 2.094 19.296 1.00 68.56 92 SER A C 1
ATOM 681 O O . SER A 1 92 ? 2.559 2.344 18.092 1.00 68.56 92 SER A O 1
ATOM 683 N N . ARG A 1 93 ? 3.471 2.668 20.114 1.00 59.34 93 ARG A N 1
ATOM 684 C CA . ARG A 1 93 ? 4.583 3.486 19.618 1.00 59.34 93 ARG A CA 1
ATOM 685 C C . ARG A 1 93 ? 5.422 2.672 18.637 1.00 59.34 93 ARG A C 1
ATOM 687 O O . ARG A 1 93 ? 5.720 1.504 18.877 1.00 59.34 93 ARG A O 1
ATOM 694 N N . ILE A 1 94 ? 5.799 3.323 17.543 1.00 54.97 94 ILE A N 1
ATOM 695 C CA . ILE A 1 94 ? 6.753 2.803 16.569 1.00 54.97 94 ILE A CA 1
ATOM 696 C C . ILE A 1 94 ? 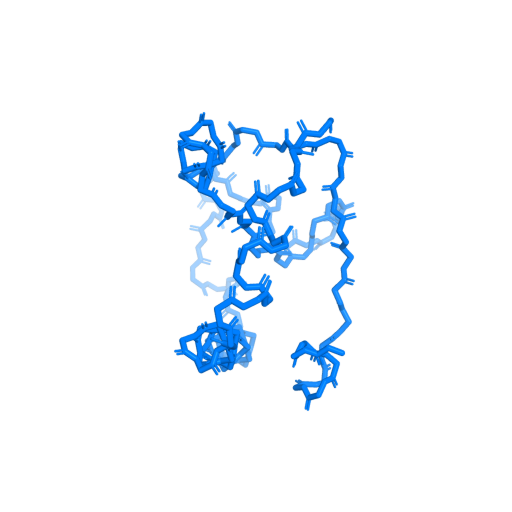8.098 2.703 17.296 1.00 54.97 94 ILE A C 1
ATOM 698 O O . ILE A 1 94 ? 8.721 3.728 17.569 1.00 54.97 94 ILE A O 1
ATOM 702 N N . ALA A 1 95 ? 8.463 1.488 17.708 1.00 43.44 95 ALA A N 1
ATOM 703 C CA . ALA A 1 95 ? 9.804 1.149 18.177 1.00 43.44 95 ALA A CA 1
ATOM 704 C C . ALA A 1 95 ? 10.726 0.897 16.980 1.00 43.44 95 ALA A C 1
ATOM 706 O O . ALA A 1 95 ? 10.245 0.293 15.987 1.00 43.44 95 ALA A O 1
#

Secondary structure (DSSP, 8-state):
-HHHHTT------SS---SSTHHHHHHTT-------TTTT-TTSGGGGTTSTT--GGG--HHHHHHHHHHHHHHHHHHHT--HHHHHHHHHS---

Radius of gyration: 15.32 Å; chains: 1; bounding box: 30×26×42 Å

pLDDT: mean 92.41, std 8.35, range [43.44, 98.31]